Protein AF-A0A8T5U3Y6-F1 (afdb_monomer_lite)

Radius of gyration: 14.54 Å; chains: 1; bounding box: 37×27×34 Å

Structure (mmCIF, N/CA/C/O backbone):
data_AF-A0A8T5U3Y6-F1
#
_entry.id   AF-A0A8T5U3Y6-F1
#
loop_
_atom_site.group_PDB
_atom_site.id
_atom_site.type_symbol
_atom_site.label_atom_id
_atom_site.label_alt_id
_atom_site.label_comp_id
_atom_site.label_asym_id
_atom_site.label_entity_id
_atom_site.label_seq_id
_atom_site.pdbx_PDB_ins_code
_atom_site.Cartn_x
_atom_site.Cartn_y
_atom_site.Cartn_z
_atom_site.occupancy
_atom_site.B_iso_or_equiv
_atom_site.auth_seq_id
_atom_site.auth_comp_id
_atom_site.auth_asym_id
_atom_site.auth_atom_id
_atom_site.pdbx_PDB_model_num
ATOM 1 N N . MET A 1 1 ? -20.078 -5.491 6.938 1.00 87.00 1 MET A N 1
ATOM 2 C CA . MET A 1 1 ? -18.666 -5.181 7.217 1.00 87.00 1 MET A CA 1
ATOM 3 C C . MET A 1 1 ? -18.094 -4.378 6.065 1.00 87.00 1 MET A C 1
ATOM 5 O O . MET A 1 1 ? -17.955 -4.926 4.976 1.00 87.00 1 MET A O 1
ATOM 9 N N . THR A 1 2 ? -17.802 -3.096 6.289 1.00 95.94 2 THR A N 1
ATOM 10 C CA . THR A 1 2 ? -17.186 -2.207 5.289 1.00 95.94 2 THR A CA 1
ATOM 11 C C . THR A 1 2 ? -15.752 -1.890 5.702 1.00 95.94 2 THR A C 1
ATOM 13 O O . THR A 1 2 ? -15.495 -1.586 6.866 1.00 95.94 2 THR A O 1
ATOM 16 N N . VAL A 1 3 ? -14.808 -1.922 4.759 1.00 96.44 3 VAL A N 1
ATOM 17 C CA . VAL A 1 3 ? -13.436 -1.446 4.995 1.00 96.44 3 VAL A CA 1
ATOM 18 C C . VAL A 1 3 ? -13.319 -0.017 4.481 1.00 96.44 3 VAL A C 1
ATOM 20 O O . VAL A 1 3 ? -13.500 0.249 3.295 1.00 96.44 3 VAL A O 1
ATOM 23 N N . ILE A 1 4 ? -13.022 0.913 5.381 1.00 97.12 4 ILE A N 1
ATOM 24 C CA . ILE A 1 4 ? -12.926 2.341 5.094 1.00 97.12 4 ILE A CA 1
ATOM 25 C C . ILE A 1 4 ? -11.450 2.719 5.013 1.00 97.12 4 ILE A C 1
ATOM 27 O O . ILE A 1 4 ? -10.742 2.771 6.022 1.00 97.12 4 ILE A O 1
ATOM 31 N N . ILE A 1 5 ? -10.999 3.025 3.799 1.00 96.75 5 ILE A N 1
ATOM 32 C CA . ILE A 1 5 ? -9.656 3.540 3.535 1.00 96.75 5 ILE A CA 1
ATOM 33 C C . ILE A 1 5 ? -9.696 5.065 3.614 1.00 96.75 5 ILE A C 1
ATOM 35 O O . ILE A 1 5 ? -10.391 5.729 2.845 1.00 96.75 5 ILE A O 1
ATOM 39 N N . THR A 1 6 ? -8.953 5.641 4.556 1.00 95.94 6 THR A N 1
ATOM 40 C CA . THR A 1 6 ? -8.870 7.101 4.675 1.00 95.94 6 THR A CA 1
ATOM 41 C C . THR A 1 6 ? -8.096 7.713 3.505 1.00 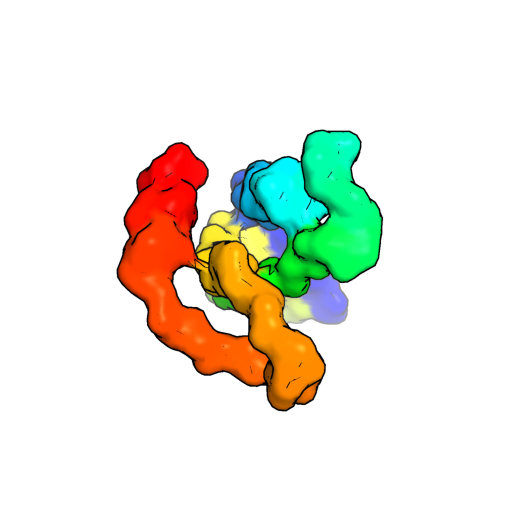95.94 6 THR A C 1
ATOM 43 O O . THR A 1 6 ? -7.200 7.096 2.931 1.00 95.94 6 THR A O 1
ATOM 46 N N . LYS A 1 7 ? -8.389 8.979 3.178 1.00 96.81 7 LYS A N 1
ATOM 47 C CA . LYS A 1 7 ? -7.709 9.718 2.097 1.00 96.81 7 LYS A CA 1
ATOM 48 C C . LYS A 1 7 ? -6.180 9.708 2.234 1.00 96.81 7 LYS A C 1
ATOM 50 O O . LYS A 1 7 ? -5.482 9.579 1.236 1.00 96.81 7 LYS A O 1
ATOM 55 N N . LYS A 1 8 ? -5.669 9.805 3.468 1.00 94.31 8 LYS A N 1
ATOM 56 C CA . LYS A 1 8 ? -4.232 9.707 3.767 1.00 94.31 8 LYS A CA 1
ATOM 57 C C . LYS A 1 8 ? -3.662 8.364 3.304 1.00 94.31 8 LYS A C 1
ATOM 59 O O . LYS A 1 8 ? -2.690 8.345 2.564 1.00 94.31 8 LYS A O 1
ATOM 64 N N . VAL A 1 9 ? -4.297 7.266 3.711 1.00 95.31 9 VAL A N 1
ATOM 65 C CA . VAL A 1 9 ? -3.884 5.902 3.353 1.00 95.31 9 VAL A CA 1
ATOM 66 C C . VAL A 1 9 ? -3.919 5.695 1.844 1.00 95.31 9 VAL A C 1
ATOM 68 O O . VAL A 1 9 ? -2.962 5.182 1.273 1.00 95.31 9 VAL A O 1
ATOM 71 N N . TYR A 1 10 ? -4.989 6.150 1.192 1.00 95.12 10 TYR A N 1
ATOM 72 C CA . TYR A 1 10 ? -5.116 6.074 -0.259 1.00 95.12 10 TYR A CA 1
ATOM 73 C C . TYR A 1 10 ? -3.963 6.785 -0.982 1.00 95.12 10 TYR A C 1
ATOM 75 O O . TYR A 1 10 ? -3.377 6.224 -1.906 1.00 95.12 10 TYR A O 1
ATOM 83 N N . PHE A 1 11 ? -3.583 7.987 -0.535 1.00 94.38 11 PHE A N 1
ATOM 84 C CA . PHE A 1 11 ? -2.448 8.695 -1.123 1.00 94.38 11 PHE A CA 1
ATOM 85 C C . PHE A 1 11 ? -1.111 8.004 -0.885 1.00 94.38 11 PHE A C 1
ATOM 87 O O . PHE A 1 11 ? -0.303 7.979 -1.806 1.00 94.38 11 PHE A O 1
ATOM 94 N N . THR A 1 12 ? -0.884 7.406 0.288 1.00 91.62 12 THR A N 1
ATOM 95 C CA . THR A 1 12 ? 0.321 6.597 0.526 1.00 91.62 12 THR A CA 1
ATOM 96 C C . THR A 1 12 ? 0.398 5.431 -0.462 1.00 91.62 12 THR A C 1
ATOM 98 O O . THR A 1 12 ? 1.431 5.241 -1.093 1.00 91.62 12 THR A O 1
ATOM 101 N N . ILE A 1 13 ? -0.708 4.705 -0.671 1.00 90.88 13 ILE A N 1
ATOM 102 C CA . ILE A 1 13 ? -0.763 3.587 -1.629 1.00 90.88 13 ILE A CA 1
ATOM 103 C C . ILE A 1 13 ? -0.453 4.070 -3.048 1.00 90.88 13 ILE A C 1
ATOM 105 O O . ILE A 1 13 ? 0.372 3.468 -3.735 1.00 90.88 13 ILE A O 1
ATOM 109 N N . LEU A 1 14 ? -1.081 5.167 -3.484 1.00 90.88 14 LEU A N 1
ATOM 110 C CA . LEU A 1 14 ? -0.830 5.731 -4.809 1.00 90.88 14 LEU A CA 1
ATOM 111 C C . LEU A 1 14 ? 0.622 6.179 -4.975 1.00 90.88 14 LEU A C 1
ATOM 113 O O . LEU A 1 14 ? 1.238 5.830 -5.976 1.00 90.88 14 LEU A O 1
ATOM 117 N N . ALA A 1 15 ? 1.168 6.920 -4.008 1.00 88.75 15 ALA A N 1
ATOM 118 C CA . ALA A 1 15 ? 2.537 7.428 -4.054 1.00 88.75 15 ALA A CA 1
ATOM 119 C C . ALA A 1 15 ? 3.561 6.292 -4.176 1.00 88.75 15 ALA A C 1
ATOM 121 O O . ALA A 1 15 ? 4.489 6.377 -4.980 1.00 88.75 15 ALA A O 1
ATOM 122 N N . THR A 1 16 ? 3.369 5.196 -3.438 1.00 86.62 16 THR A N 1
ATOM 123 C CA . THR A 1 16 ? 4.234 4.020 -3.571 1.00 86.62 16 THR A CA 1
ATOM 124 C C . THR A 1 16 ? 4.010 3.305 -4.899 1.00 86.62 16 THR A C 1
ATOM 126 O O . THR A 1 16 ? 4.979 2.935 -5.555 1.00 86.62 16 THR A O 1
ATOM 129 N N . SER A 1 17 ? 2.759 3.172 -5.348 1.00 86.81 17 SER A N 1
ATOM 130 C CA . SER A 1 17 ? 2.432 2.519 -6.623 1.00 86.81 17 SER A CA 1
ATOM 131 C C . SER A 1 17 ? 3.098 3.208 -7.808 1.00 86.81 17 SER A C 1
ATOM 133 O O . SER A 1 17 ? 3.759 2.550 -8.605 1.00 86.81 17 SER A O 1
ATOM 135 N N . VAL A 1 18 ? 3.028 4.539 -7.893 1.00 86.94 18 VAL A N 1
ATOM 136 C CA . VAL A 1 18 ? 3.629 5.284 -9.014 1.00 86.94 18 VAL A CA 1
ATOM 137 C C . VAL A 1 18 ? 5.158 5.238 -9.027 1.00 86.94 18 VAL A C 1
ATOM 139 O O . VAL A 1 18 ? 5.771 5.539 -10.048 1.00 86.94 18 VAL A O 1
ATOM 142 N N . ARG A 1 19 ? 5.815 4.839 -7.934 1.00 81.44 19 ARG A N 1
ATOM 143 C CA . ARG A 1 19 ? 7.268 4.639 -7.938 1.00 81.44 19 ARG A CA 1
ATOM 144 C C . ARG A 1 19 ? 7.674 3.435 -8.788 1.00 81.44 19 ARG A C 1
ATOM 146 O O . ARG A 1 19 ? 8.657 3.529 -9.517 1.00 81.44 19 ARG A O 1
ATOM 153 N N . PHE A 1 20 ? 6.906 2.350 -8.715 1.00 78.75 20 PHE A N 1
ATOM 154 C CA . PHE A 1 20 ? 7.235 1.068 -9.349 1.00 78.75 20 PHE A CA 1
ATOM 155 C C . PHE A 1 20 ? 6.395 0.768 -10.597 1.00 78.75 20 PHE A C 1
ATOM 157 O O . PHE A 1 20 ? 6.838 0.031 -11.469 1.00 78.75 20 PHE A O 1
ATOM 164 N N . ALA A 1 21 ? 5.220 1.386 -10.711 1.00 82.25 21 ALA A N 1
ATOM 165 C CA . ALA A 1 21 ? 4.303 1.262 -11.836 1.00 82.25 21 ALA A CA 1
ATOM 166 C C . ALA A 1 21 ? 4.072 2.638 -12.482 1.00 82.25 21 ALA A C 1
ATOM 168 O O . ALA A 1 21 ? 3.023 3.266 -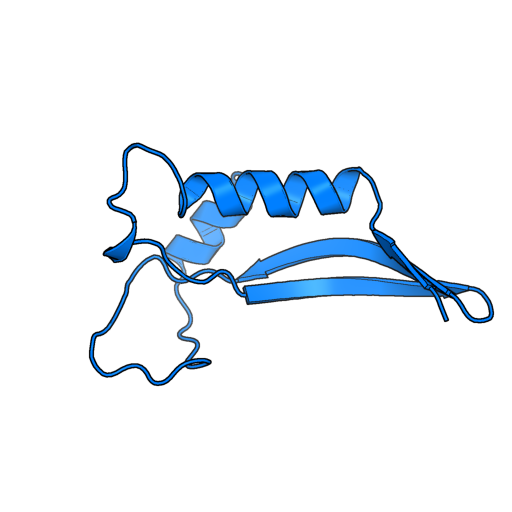12.322 1.00 82.25 21 ALA A O 1
ATOM 169 N N . ASN A 1 22 ? 5.084 3.147 -13.192 1.00 82.62 22 ASN A N 1
ATOM 170 C CA . ASN A 1 22 ? 4.968 4.373 -13.987 1.00 82.62 22 ASN A CA 1
ATOM 171 C C . ASN A 1 22 ? 5.424 4.166 -15.430 1.00 82.62 22 ASN A C 1
ATOM 173 O O . ASN A 1 22 ? 6.095 3.196 -15.761 1.00 82.62 22 ASN A O 1
ATOM 177 N N . GLN A 1 23 ? 5.092 5.136 -16.283 1.00 82.44 23 GLN A N 1
ATOM 178 C CA . GLN A 1 23 ? 5.342 5.089 -17.726 1.00 82.44 23 GLN A CA 1
ATOM 179 C C . GLN A 1 23 ? 6.825 5.014 -18.125 1.00 82.44 23 GLN A C 1
ATOM 181 O O . GLN A 1 23 ? 7.114 4.713 -19.279 1.00 82.44 23 GLN A O 1
ATOM 186 N N . LYS A 1 24 ? 7.766 5.305 -17.215 1.00 85.81 24 LYS A N 1
ATOM 187 C CA . LYS A 1 24 ? 9.204 5.170 -17.493 1.00 85.81 24 LYS A CA 1
ATOM 188 C C . LYS A 1 24 ? 9.699 3.730 -17.324 1.00 85.81 24 LYS A C 1
ATOM 190 O O . LYS A 1 24 ? 10.813 3.444 -17.750 1.00 85.81 24 LYS A O 1
ATOM 195 N N . ILE A 1 25 ? 8.904 2.857 -16.702 1.00 81.25 25 ILE A N 1
ATOM 196 C CA . ILE A 1 25 ? 9.228 1.451 -16.447 1.00 81.25 25 ILE A CA 1
ATOM 197 C C . ILE A 1 25 ? 8.345 0.593 -17.367 1.00 81.25 25 ILE A C 1
ATOM 199 O O . ILE A 1 25 ? 7.118 0.755 -17.330 1.00 81.25 25 ILE A O 1
ATOM 203 N N . PRO A 1 26 ? 8.924 -0.296 -18.200 1.00 86.94 26 PRO A N 1
ATOM 204 C CA . PRO A 1 26 ? 8.151 -1.250 -18.990 1.00 86.94 26 PRO A CA 1
ATOM 205 C C . PRO A 1 26 ? 7.179 -2.036 -18.108 1.00 86.94 26 PRO A C 1
ATOM 207 O O . PRO A 1 26 ? 7.509 -2.386 -16.980 1.00 86.94 26 PRO A O 1
ATOM 210 N N . PHE A 1 27 ? 5.978 -2.315 -18.616 1.00 83.12 27 PHE A N 1
ATOM 211 C CA . PHE A 1 27 ? 4.934 -2.987 -17.835 1.00 83.12 27 PHE A CA 1
ATOM 212 C C . PHE A 1 27 ? 5.393 -4.342 -17.273 1.00 83.12 27 PHE A C 1
ATOM 214 O O . PHE A 1 27 ? 5.118 -4.655 -16.119 1.00 83.12 27 PHE A O 1
ATOM 221 N N . ASP A 1 28 ? 6.166 -5.101 -18.053 1.00 83.44 28 ASP A N 1
ATOM 222 C CA . ASP A 1 28 ? 6.700 -6.406 -17.643 1.00 83.44 28 ASP A CA 1
ATOM 223 C C . ASP A 1 28 ? 7.724 -6.311 -16.493 1.00 83.44 28 ASP A C 1
ATOM 225 O O . ASP A 1 28 ? 7.995 -7.308 -15.816 1.00 83.44 28 ASP A O 1
ATOM 229 N N . ASP A 1 29 ? 8.258 -5.114 -16.234 1.00 80.69 29 ASP A N 1
ATOM 230 C CA . ASP A 1 29 ? 9.217 -4.820 -15.165 1.00 80.69 29 ASP A CA 1
ATOM 231 C C . ASP A 1 29 ? 8.556 -4.198 -13.926 1.00 80.69 29 ASP A C 1
ATOM 233 O O . ASP A 1 29 ? 9.245 -3.876 -12.954 1.00 80.69 29 ASP A O 1
ATOM 237 N N . TRP A 1 30 ? 7.230 -4.020 -13.927 1.00 83.19 30 TRP A N 1
ATOM 238 C CA . TRP A 1 30 ? 6.522 -3.535 -12.746 1.00 83.19 30 TRP A CA 1
ATOM 239 C C . TRP A 1 30 ? 6.666 -4.527 -11.592 1.00 83.19 30 TRP A C 1
ATOM 241 O O . TRP A 1 30 ? 6.606 -5.746 -11.769 1.00 83.19 30 TRP A O 1
ATOM 251 N N . LEU A 1 31 ? 6.869 -3.978 -10.396 1.00 77.19 31 LEU A N 1
ATOM 252 C CA . LEU 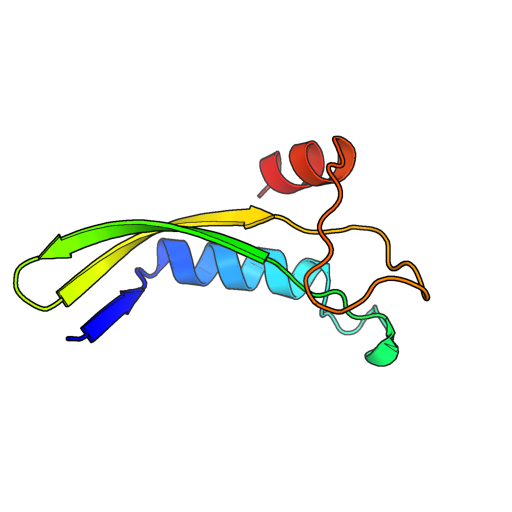A 1 31 ? 7.080 -4.748 -9.176 1.00 77.19 31 LEU A CA 1
ATOM 253 C C . LEU A 1 31 ? 5.816 -4.741 -8.323 1.00 77.19 31 LEU A C 1
ATOM 255 O O . LEU A 1 31 ? 5.102 -3.738 -8.247 1.00 77.19 31 LEU A O 1
ATOM 259 N N . GLU A 1 32 ? 5.560 -5.864 -7.661 1.00 77.12 32 GLU A N 1
ATOM 260 C CA . GLU A 1 32 ? 4.488 -5.964 -6.680 1.00 77.12 32 GLU A CA 1
ATOM 261 C C . GLU A 1 32 ? 4.849 -5.206 -5.400 1.00 77.12 32 GLU A C 1
ATOM 263 O O . GLU A 1 32 ? 6.003 -5.153 -4.964 1.00 77.12 32 GLU A O 1
ATOM 268 N N . ILE A 1 33 ? 3.829 -4.603 -4.797 1.00 79.56 33 ILE A N 1
ATOM 269 C CA . ILE A 1 33 ? 3.948 -3.806 -3.581 1.00 79.56 33 ILE A CA 1
ATOM 270 C C . ILE A 1 33 ? 3.117 -4.490 -2.513 1.00 79.56 33 ILE A C 1
ATOM 272 O O . ILE A 1 33 ? 1.889 -4.537 -2.602 1.00 79.56 33 ILE A O 1
ATOM 276 N N . TYR A 1 34 ? 3.794 -4.968 -1.480 1.00 80.62 34 TYR A N 1
ATOM 277 C CA . TYR A 1 34 ? 3.155 -5.467 -0.276 1.00 80.62 34 TYR A CA 1
ATOM 278 C C . TYR A 1 34 ? 3.097 -4.344 0.758 1.00 80.62 34 TYR A C 1
ATOM 280 O O . TYR A 1 34 ? 3.659 -3.264 0.577 1.00 80.62 34 TYR A O 1
ATOM 288 N N . GLY A 1 35 ? 2.371 -4.545 1.849 1.00 83.31 35 GLY A N 1
ATOM 289 C CA . GLY A 1 35 ? 2.311 -3.546 2.903 1.00 83.31 35 GLY A CA 1
ATOM 290 C C . GLY A 1 35 ? 1.376 -3.925 4.031 1.00 83.31 35 GLY A C 1
ATOM 291 O O . GLY A 1 35 ? 0.535 -4.812 3.904 1.00 83.31 35 GLY A O 1
ATOM 292 N N . VAL A 1 36 ? 1.525 -3.218 5.145 1.00 90.00 36 VAL A N 1
ATOM 293 C CA . VAL A 1 36 ? 0.713 -3.412 6.343 1.00 90.00 36 VAL A CA 1
ATOM 294 C C . VAL A 1 36 ? -0.221 -2.228 6.524 1.00 90.00 36 VAL A C 1
ATOM 296 O O . VAL A 1 36 ? 0.197 -1.068 6.540 1.00 90.00 36 VAL A O 1
ATOM 299 N N . PHE A 1 37 ? -1.503 -2.525 6.707 1.00 94.88 37 PHE A N 1
ATOM 300 C CA . PHE A 1 37 ? -2.493 -1.546 7.128 1.00 94.88 37 PHE A CA 1
ATOM 301 C C . PHE A 1 37 ? -2.657 -1.573 8.640 1.00 94.88 37 PHE A C 1
ATOM 303 O O . PHE A 1 37 ? -2.830 -2.629 9.243 1.00 94.88 37 PHE A O 1
ATOM 310 N N . ILE A 1 38 ? -2.647 -0.387 9.242 1.00 96.31 38 ILE A N 1
ATOM 311 C CA . ILE A 1 38 ? -2.968 -0.198 10.653 1.00 96.31 38 ILE A CA 1
ATOM 312 C C . ILE A 1 38 ? -4.303 0.528 10.731 1.00 96.31 38 ILE A C 1
ATOM 314 O O . ILE A 1 38 ? -4.524 1.554 10.079 1.00 96.31 38 ILE A O 1
ATOM 318 N N . GLY A 1 39 ? -5.205 -0.024 11.529 1.00 95.88 39 GLY A N 1
ATOM 319 C CA . GLY A 1 39 ? -6.562 0.468 11.663 1.00 95.88 39 GLY A CA 1
ATOM 320 C C . GLY A 1 39 ? -7.238 -0.064 12.914 1.00 95.88 39 GLY A C 1
ATOM 321 O O . GLY A 1 39 ? -6.615 -0.700 13.763 1.00 95.88 39 GLY A O 1
ATOM 322 N N . LYS A 1 40 ? -8.532 0.221 13.030 1.00 97.31 40 LYS A N 1
ATOM 323 C CA . LYS A 1 40 ? -9.362 -0.231 14.146 1.00 97.31 40 LYS A CA 1
ATOM 324 C C . LYS A 1 40 ? -10.768 -0.577 13.685 1.00 97.31 40 LYS A C 1
ATOM 326 O O . LYS A 1 40 ? -11.283 0.031 12.747 1.00 97.31 40 LYS A O 1
ATOM 331 N N . ASN A 1 41 ? -11.404 -1.482 14.416 1.00 97.31 41 ASN A N 1
ATOM 332 C CA . ASN A 1 41 ? -12.819 -1.777 14.237 1.00 97.31 41 ASN A CA 1
ATOM 333 C C . ASN A 1 41 ? -13.665 -0.660 14.865 1.00 97.31 41 ASN A C 1
ATOM 335 O O . ASN A 1 41 ? -13.337 -0.134 15.934 1.00 97.31 41 ASN A O 1
ATOM 339 N N . LYS A 1 42 ? -14.762 -0.295 14.206 1.00 95.62 42 LYS A N 1
ATOM 340 C CA . LYS A 1 42 ? -15.787 0.621 14.709 1.00 95.62 42 LYS A CA 1
ATOM 341 C C . LYS A 1 42 ? -17.155 0.015 14.398 1.00 95.62 42 LYS A C 1
ATOM 343 O O . LYS A 1 42 ? -17.689 0.213 13.312 1.00 95.62 42 LYS A O 1
ATOM 348 N N . GLY A 1 43 ? -17.709 -0.718 15.363 1.00 94.88 43 GLY A N 1
ATOM 349 C CA . GLY A 1 43 ? -18.863 -1.579 15.100 1.00 94.88 43 GLY A CA 1
ATOM 350 C C . GLY A 1 43 ? -18.481 -2.658 14.086 1.00 94.88 43 GLY A C 1
ATOM 351 O O . GLY A 1 43 ? -17.436 -3.287 14.243 1.00 94.88 43 GLY A O 1
ATOM 352 N N . ASP A 1 44 ? -19.282 -2.798 13.032 1.00 96.38 44 ASP A N 1
ATOM 353 C CA . ASP A 1 44 ? -19.055 -3.765 11.950 1.00 96.38 44 ASP A CA 1
ATOM 354 C C . ASP A 1 44 ? -18.073 -3.277 10.873 1.00 96.38 44 ASP A C 1
ATOM 356 O O . ASP A 1 44 ? -17.763 -4.023 9.943 1.00 96.38 44 ASP A O 1
ATOM 360 N N . ASP A 1 45 ? -17.597 -2.033 10.957 1.00 96.94 45 ASP A N 1
ATOM 361 C CA . ASP A 1 45 ? -16.685 -1.452 9.973 1.00 96.94 45 ASP A CA 1
ATOM 362 C C . ASP A 1 45 ? -15.230 -1.485 10.450 1.00 96.94 45 ASP A C 1
ATOM 364 O O . ASP A 1 45 ? -14.935 -1.368 11.642 1.00 96.94 45 ASP A O 1
ATOM 368 N N . VAL A 1 46 ? -14.298 -1.571 9.500 1.00 97.44 46 VAL A N 1
ATOM 369 C CA . VAL A 1 46 ? -12.852 -1.488 9.743 1.00 97.44 46 VAL A CA 1
ATOM 370 C C . VAL A 1 46 ? -12.338 -0.176 9.165 1.00 97.44 46 VAL A C 1
ATOM 372 O O . VAL A 1 46 ? -12.429 0.054 7.963 1.00 97.44 46 VAL A O 1
ATOM 375 N N . ILE A 1 47 ? -11.783 0.697 10.004 1.00 97.50 47 ILE A N 1
ATOM 376 C CA . ILE A 1 47 ? -11.245 1.994 9.576 1.00 97.50 47 ILE A CA 1
ATOM 377 C C . ILE A 1 47 ? -9.724 1.917 9.541 1.00 97.50 47 ILE A C 1
ATOM 379 O O . ILE A 1 47 ? -9.088 1.756 10.585 1.00 97.50 47 ILE A O 1
ATOM 383 N N . ILE A 1 48 ? -9.143 2.096 8.355 1.00 98.00 48 ILE A N 1
ATOM 384 C CA . ILE A 1 48 ? -7.693 2.083 8.148 1.00 98.00 48 ILE A CA 1
ATOM 385 C C . ILE A 1 48 ? -7.133 3.500 8.296 1.00 98.00 48 ILE A C 1
ATOM 387 O O . ILE A 1 48 ? -7.473 4.407 7.526 1.00 98.00 48 ILE A O 1
ATOM 391 N N . SER A 1 49 ? -6.262 3.704 9.285 1.00 96.31 49 SER A N 1
ATOM 392 C CA . SER A 1 49 ? -5.670 5.012 9.588 1.00 96.31 49 SER A CA 1
ATOM 393 C C . SER A 1 49 ? -4.306 5.215 8.931 1.00 96.31 49 SER A C 1
ATOM 395 O O . SER A 1 49 ? -3.965 6.348 8.581 1.00 96.31 49 SER A O 1
ATOM 397 N N . ASN A 1 50 ? -3.532 4.139 8.753 1.00 94.81 50 ASN A N 1
ATOM 398 C CA . ASN A 1 50 ? -2.175 4.197 8.214 1.00 94.81 50 ASN A CA 1
ATOM 399 C C . ASN A 1 50 ? -1.900 3.009 7.278 1.00 94.81 50 ASN A C 1
ATOM 401 O O . ASN A 1 50 ? -2.441 1.921 7.471 1.00 94.81 50 ASN A O 1
ATOM 405 N N . ALA A 1 51 ? -1.013 3.223 6.307 1.00 93.25 51 ALA A N 1
ATOM 406 C CA . ALA A 1 51 ? -0.424 2.179 5.479 1.00 93.25 51 ALA A CA 1
ATOM 407 C C . ALA A 1 51 ? 1.096 2.275 5.521 1.00 93.25 51 ALA A C 1
ATOM 409 O O . ALA A 1 51 ? 1.647 3.373 5.454 1.00 93.25 51 ALA A O 1
ATOM 410 N N . TYR A 1 52 ? 1.736 1.115 5.600 1.00 88.69 52 TYR A N 1
ATOM 411 C CA . TYR A 1 52 ? 3.182 0.948 5.580 1.00 88.69 52 TYR A CA 1
ATOM 412 C C . TYR A 1 52 ? 3.543 -0.049 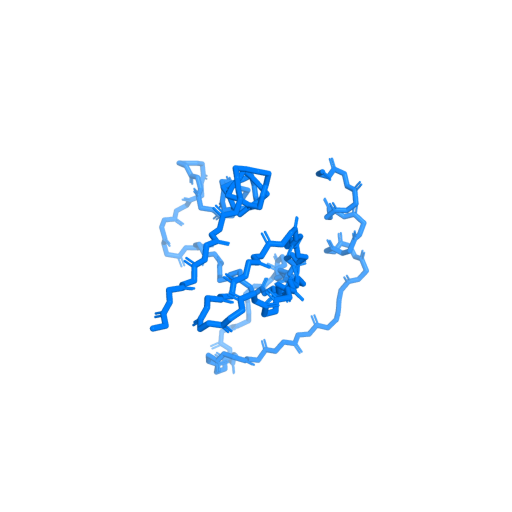4.483 1.00 88.69 52 TYR A C 1
ATOM 414 O O . TYR A 1 52 ? 3.548 -1.257 4.726 1.00 88.69 52 TYR A O 1
ATOM 422 N N . PRO A 1 53 ? 3.749 0.440 3.256 1.00 82.88 53 PRO A N 1
ATOM 423 C CA . PRO A 1 53 ? 4.304 -0.347 2.175 1.00 82.88 53 PRO A CA 1
ATOM 424 C C . PRO A 1 53 ? 5.617 -1.045 2.535 1.00 82.88 53 PRO A C 1
ATOM 426 O O . PRO A 1 53 ? 6.469 -0.507 3.236 1.00 82.88 53 PRO A O 1
ATOM 429 N N . ILE A 1 54 ? 5.755 -2.251 2.009 1.00 78.81 54 ILE A N 1
ATOM 430 C CA . ILE A 1 54 ? 6.920 -3.120 2.049 1.00 78.81 54 ILE A CA 1
ATOM 431 C C . ILE A 1 54 ? 7.152 -3.511 0.589 1.00 78.81 54 ILE A C 1
ATOM 433 O O . ILE A 1 54 ? 6.360 -4.244 -0.003 1.00 78.81 54 ILE A O 1
ATOM 437 N N . THR A 1 55 ? 8.183 -2.942 -0.026 1.00 70.19 55 THR A N 1
ATOM 438 C CA . THR A 1 55 ? 8.450 -3.098 -1.462 1.00 70.19 55 THR A CA 1
ATOM 439 C C . THR A 1 55 ? 9.765 -3.814 -1.685 1.00 70.19 55 THR A C 1
ATOM 441 O O . THR A 1 55 ? 10.689 -3.647 -0.892 1.00 70.19 55 THR A O 1
ATOM 444 N N . HIS A 1 56 ? 9.873 -4.532 -2.799 1.00 64.88 56 HIS A N 1
ATOM 445 C CA . HIS A 1 56 ? 11.160 -4.968 -3.325 1.00 64.88 56 HIS A CA 1
ATOM 446 C C . HIS A 1 56 ? 11.600 -4.005 -4.418 1.00 64.88 56 HIS A C 1
ATOM 448 O O . HIS A 1 56 ? 10.846 -3.758 -5.353 1.00 64.88 56 HIS A O 1
ATOM 454 N N . GLN A 1 57 ? 12.832 -3.505 -4.349 1.00 61.75 57 GLN A N 1
ATOM 455 C CA . GLN A 1 57 ? 13.475 -2.836 -5.487 1.00 61.75 57 GLN A CA 1
ATOM 456 C C . GLN A 1 57 ? 14.093 -3.814 -6.498 1.00 61.75 57 GLN A C 1
ATOM 458 O O . GLN A 1 57 ? 14.597 -3.384 -7.534 1.00 61.75 57 GLN A O 1
ATOM 463 N N . LYS A 1 58 ? 14.076 -5.126 -6.220 1.00 64.44 58 LYS A N 1
ATOM 464 C CA . LYS A 1 58 ? 14.668 -6.156 -7.084 1.00 64.44 58 LYS A CA 1
ATOM 465 C C . LYS A 1 58 ? 13.682 -7.282 -7.368 1.00 64.44 58 LYS A C 1
ATOM 467 O O . LYS A 1 58 ? 13.077 -7.824 -6.451 1.00 64.44 58 LYS A O 1
ATOM 472 N N . LYS A 1 59 ? 13.580 -7.648 -8.644 1.00 65.06 59 LYS A N 1
ATOM 473 C CA . LYS A 1 59 ? 12.849 -8.816 -9.142 1.00 65.06 59 LYS A CA 1
ATOM 474 C C . LYS A 1 59 ? 13.835 -9.970 -9.296 1.00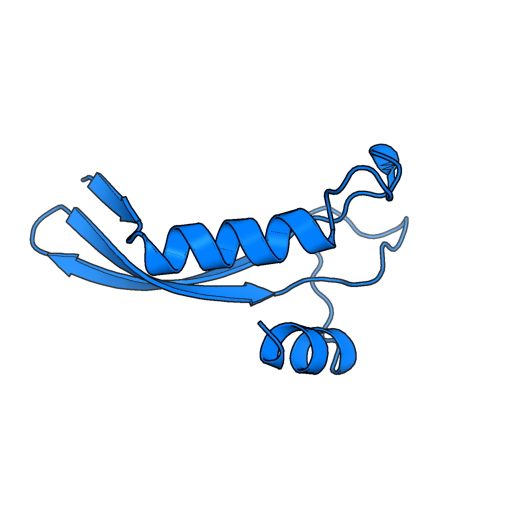 65.06 59 LYS A C 1
ATOM 476 O O . LYS A 1 59 ? 14.773 -9.828 -10.080 1.00 65.06 59 LYS A O 1
ATOM 481 N N . ASN A 1 60 ? 13.640 -11.095 -8.604 1.00 70.81 60 ASN A N 1
ATOM 482 C CA . ASN A 1 60 ? 14.393 -12.311 -8.920 1.00 70.81 60 ASN A CA 1
ATOM 483 C C . ASN A 1 60 ? 13.514 -13.255 -9.756 1.00 70.81 60 ASN A C 1
ATOM 485 O O . ASN A 1 60 ? 12.383 -13.531 -9.362 1.00 70.81 60 ASN A O 1
ATOM 489 N N . PRO A 1 61 ? 14.014 -13.785 -10.888 1.00 70.44 61 PRO A N 1
ATOM 490 C CA . PRO A 1 61 ? 13.244 -14.680 -11.760 1.00 70.44 61 PRO A CA 1
ATOM 491 C C . PRO A 1 61 ? 12.754 -15.967 -11.084 1.00 70.44 61 PRO A C 1
ATOM 493 O O . PRO A 1 61 ? 11.829 -16.604 -11.575 1.00 70.44 61 PRO A O 1
ATOM 496 N N . GLU A 1 62 ? 13.397 -16.361 -9.984 1.00 75.19 62 GLU A N 1
ATOM 497 C CA . GLU A 1 62 ? 13.115 -17.594 -9.240 1.00 75.19 62 GLU A CA 1
ATOM 498 C C . GLU A 1 62 ? 12.185 -17.379 -8.037 1.00 75.19 62 GLU A C 1
ATOM 500 O O . GLU A 1 62 ? 11.873 -18.316 -7.290 1.00 75.19 62 GLU A O 1
ATOM 505 N N . ASP A 1 63 ? 11.748 -16.138 -7.819 1.00 68.06 63 ASP A N 1
ATOM 506 C CA . ASP A 1 63 ? 10.789 -15.843 -6.773 1.00 68.06 63 ASP A CA 1
ATOM 507 C C . ASP A 1 63 ? 9.404 -16.343 -7.183 1.00 68.06 63 ASP A C 1
ATOM 509 O O . ASP A 1 63 ? 8.850 -15.981 -8.219 1.00 68.06 63 ASP A O 1
ATOM 513 N N . VAL A 1 64 ? 8.844 -17.209 -6.340 1.00 60.53 64 VAL A N 1
ATOM 514 C CA . VAL A 1 64 ? 7.413 -17.508 -6.361 1.00 60.53 64 VAL A CA 1
ATOM 515 C C . VAL A 1 64 ? 6.697 -16.265 -5.829 1.00 60.53 64 VAL A C 1
ATOM 517 O O . VAL A 1 64 ? 7.233 -15.594 -4.943 1.00 60.53 64 VAL A O 1
ATOM 520 N N . ILE A 1 65 ? 5.504 -15.977 -6.358 1.00 59.72 65 ILE A N 1
ATOM 521 C CA . ILE A 1 65 ? 4.589 -14.950 -5.829 1.00 59.72 65 ILE A CA 1
ATOM 522 C C . ILE A 1 65 ? 4.557 -15.056 -4.289 1.00 59.72 65 ILE A C 1
ATOM 524 O O . ILE A 1 65 ? 4.574 -16.167 -3.754 1.00 59.72 65 ILE A O 1
ATOM 528 N N . ASP A 1 66 ? 4.571 -13.918 -3.590 1.00 54.94 66 ASP A N 1
ATOM 529 C CA . ASP A 1 66 ? 4.624 -13.785 -2.121 1.00 54.94 66 ASP A CA 1
ATOM 530 C C . ASP A 1 66 ? 5.981 -14.047 -1.416 1.00 54.94 66 ASP A C 1
ATOM 532 O O . ASP A 1 66 ? 6.036 -14.080 -0.181 1.00 54.94 66 ASP A O 1
ATOM 536 N N . LYS A 1 67 ? 7.113 -14.196 -2.126 1.00 57.66 67 LYS A N 1
ATOM 537 C CA . LYS A 1 67 ? 8.442 -14.210 -1.469 1.00 57.66 67 LYS A CA 1
ATOM 538 C C . LYS A 1 67 ? 8.940 -12.800 -1.145 1.00 57.66 67 LYS A C 1
ATOM 540 O O . LYS A 1 67 ? 9.225 -12.015 -2.042 1.00 57.66 67 LYS A O 1
ATOM 545 N N . VAL A 1 68 ? 9.131 -12.525 0.149 1.00 57.00 68 VAL A N 1
ATOM 546 C CA . VAL A 1 68 ? 9.576 -11.218 0.658 1.00 57.00 68 VAL A CA 1
ATOM 547 C C . VAL A 1 68 ? 10.992 -11.290 1.242 1.00 57.00 68 VAL A C 1
ATOM 549 O O . VAL A 1 68 ? 11.244 -12.042 2.182 1.00 57.00 68 VAL A O 1
ATOM 552 N N . TYR A 1 69 ? 11.906 -10.461 0.730 1.00 62.94 69 TYR A N 1
ATOM 553 C CA . TYR A 1 69 ? 13.256 -10.246 1.269 1.00 62.94 69 TYR A CA 1
ATOM 554 C C . TYR A 1 69 ? 13.393 -8.881 1.943 1.00 62.94 69 TYR A C 1
ATOM 556 O O . TYR A 1 69 ? 12.918 -7.868 1.430 1.00 62.94 69 TYR A O 1
ATOM 564 N N . TRP A 1 70 ? 14.089 -8.843 3.078 1.00 60.91 70 TRP A N 1
ATOM 565 C CA . TRP A 1 70 ? 14.431 -7.587 3.742 1.00 60.91 70 TRP A CA 1
ATOM 566 C C . TRP A 1 70 ? 15.504 -6.817 2.958 1.00 60.91 70 TRP A C 1
ATOM 568 O O . TRP A 1 70 ? 16.501 -7.399 2.533 1.00 60.91 70 TRP A O 1
ATOM 578 N N . SER A 1 71 ? 15.316 -5.505 2.807 1.00 67.19 71 SER A N 1
ATOM 579 C CA . SER A 1 71 ? 16.224 -4.598 2.101 1.00 67.19 71 SER A CA 1
ATOM 580 C C . SER A 1 71 ? 16.259 -3.247 2.816 1.00 67.19 71 SER A C 1
ATOM 582 O O . SER A 1 71 ? 15.241 -2.565 2.946 1.00 67.19 71 SER A O 1
ATOM 584 N N . GLU A 1 72 ? 17.435 -2.855 3.310 1.00 70.75 72 GLU A N 1
ATOM 585 C CA . GLU A 1 72 ? 17.609 -1.565 3.994 1.00 70.75 72 GLU A CA 1
ATOM 586 C C . GLU A 1 72 ? 17.387 -0.384 3.044 1.00 70.75 72 GLU A C 1
ATOM 588 O O . GLU A 1 72 ? 16.812 0.630 3.433 1.00 70.75 72 GLU A O 1
ATOM 593 N N . GLU A 1 73 ? 17.783 -0.529 1.779 1.00 67.50 73 GLU A N 1
ATOM 594 C CA . GLU A 1 73 ? 17.602 0.501 0.757 1.00 67.50 73 GLU A CA 1
ATOM 595 C C . GLU A 1 73 ? 16.119 0.745 0.456 1.00 67.50 73 GLU A C 1
ATOM 597 O O . GLU A 1 73 ? 15.720 1.897 0.271 1.00 67.50 73 GLU A O 1
ATOM 602 N N . ASP A 1 74 ? 15.295 -0.309 0.478 1.00 63.88 74 ASP A N 1
ATOM 603 C CA . ASP A 1 74 ? 13.834 -0.212 0.371 1.00 63.88 74 ASP A CA 1
ATOM 604 C C . ASP A 1 74 ? 13.228 0.536 1.562 1.00 63.88 74 ASP A C 1
ATOM 606 O O . ASP A 1 74 ? 12.371 1.404 1.385 1.00 63.88 74 ASP A O 1
ATOM 610 N N . TYR A 1 75 ? 13.735 0.282 2.769 1.00 62.62 75 TYR A N 1
ATOM 611 C CA . TYR A 1 75 ? 13.278 0.955 3.982 1.00 62.62 75 TYR A CA 1
ATOM 612 C C . TYR A 1 75 ? 13.635 2.451 4.004 1.00 62.62 75 TYR A C 1
ATOM 614 O O . TYR A 1 75 ? 12.782 3.296 4.285 1.00 62.62 75 TYR A O 1
ATOM 622 N N . VAL A 1 76 ? 14.875 2.804 3.647 1.00 67.06 76 VAL A N 1
ATOM 623 C CA . VAL A 1 76 ? 15.331 4.205 3.528 1.00 67.06 76 VAL A CA 1
ATOM 624 C C . VAL A 1 76 ? 14.532 4.937 2.453 1.00 67.06 76 VAL A C 1
ATOM 626 O O . VAL A 1 76 ? 14.062 6.055 2.653 1.00 67.06 76 VAL A O 1
ATOM 629 N N . SER A 1 77 ? 14.337 4.274 1.320 1.00 63.88 77 SER A N 1
ATOM 630 C CA . SER A 1 77 ? 13.545 4.760 0.199 1.00 63.88 77 SER A CA 1
ATOM 631 C C . SER A 1 77 ? 12.091 5.037 0.556 1.00 63.88 77 SER A C 1
ATOM 633 O O . SER A 1 77 ? 11.509 5.980 0.020 1.00 63.88 77 SER A O 1
ATOM 635 N N . PHE A 1 78 ? 11.508 4.218 1.427 1.00 61.09 78 PHE A N 1
ATOM 636 C CA . PHE A 1 78 ? 10.156 4.400 1.930 1.00 61.09 78 PHE A CA 1
ATOM 637 C C . PHE A 1 78 ? 10.058 5.560 2.930 1.00 61.09 78 PHE A C 1
ATOM 639 O O . PHE A 1 78 ? 9.091 6.311 2.888 1.00 61.09 78 PHE A O 1
ATOM 646 N N . ALA A 1 79 ? 11.075 5.767 3.773 1.00 59.53 79 ALA A N 1
ATOM 647 C CA . ALA A 1 79 ? 11.114 6.873 4.737 1.00 59.53 79 ALA A CA 1
ATOM 648 C C . ALA A 1 79 ? 11.136 8.277 4.091 1.00 59.53 79 ALA A C 1
ATOM 650 O O . ALA A 1 79 ? 10.948 9.274 4.785 1.00 59.53 79 AL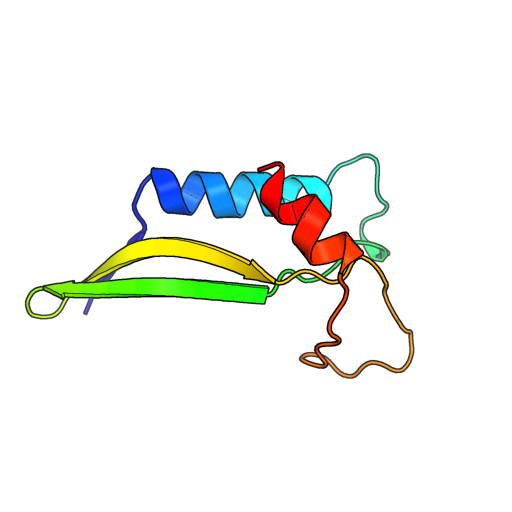A A O 1
ATOM 651 N N . LEU A 1 80 ? 11.375 8.359 2.779 1.00 56.94 80 LEU A N 1
ATOM 652 C CA . LEU A 1 80 ? 11.340 9.597 1.994 1.00 56.94 80 LEU A CA 1
ATOM 653 C C . LEU A 1 80 ? 9.935 9.950 1.459 1.00 56.94 80 LEU A C 1
ATOM 655 O O . LEU A 1 80 ? 9.800 10.970 0.782 1.00 56.94 80 LEU A O 1
ATOM 659 N N . ILE A 1 81 ? 8.920 9.113 1.721 1.00 54.50 81 ILE A N 1
ATOM 660 C CA . ILE A 1 81 ? 7.520 9.275 1.281 1.00 54.50 81 ILE A CA 1
ATOM 661 C C . ILE A 1 81 ? 6.645 9.811 2.422 1.00 54.50 81 ILE A C 1
ATOM 663 O O . ILE A 1 81 ? 6.784 9.330 3.569 1.00 54.50 81 ILE A O 1
#

Sequence (81 aa):
MTVIITKKVYFTILATSVRFANQKIPFDDWLEIYGVFIGKNKGDDVIISNAYPITHQKKNPEDVIDKVYWSEEDYVSFALI

pLDDT: mean 80.99, std 13.74, range [54.5, 98.0]

Secondary structure (DSSP, 8-state):
--EEE-HHHHHHHHHHHHHHSSTTS-GGGPPPEEEEEEEEEETTEEEEEEEEEEE-S---TT--TT-----HHHHHHHTT-

Foldseek 3Di:
DEEAEDPAAVVLVVVVQCVQDPPVDPPVRRWDKDWDFDFDDDPPYTYTDHIGIQTDPDDDPPDDPPDHDDDVVSVVVSVVD